Protein AF-A0AAP0G094-F1 (afdb_monomer_lite)

Structure (mmCIF, N/CA/C/O backbone):
data_AF-A0AAP0G094-F1
#
_entry.id   AF-A0AAP0G094-F1
#
loop_
_atom_site.group_PDB
_atom_site.id
_atom_site.type_symbol
_atom_site.label_atom_id
_atom_site.label_alt_id
_atom_site.label_comp_id
_atom_site.label_asym_id
_atom_site.label_entity_id
_atom_site.label_seq_id
_atom_site.pdbx_PDB_ins_code
_atom_site.Cartn_x
_atom_site.Cartn_y
_atom_site.Cartn_z
_atom_site.occupancy
_atom_site.B_iso_or_equiv
_atom_site.auth_seq_id
_atom_site.auth_comp_id
_atom_site.auth_asym_id
_atom_site.auth_atom_id
_atom_site.pdbx_PDB_model_num
ATOM 1 N N . MET A 1 1 ? -19.482 14.472 -0.692 1.00 42.31 1 MET A N 1
ATOM 2 C CA . MET A 1 1 ? -18.688 14.960 -1.840 1.00 42.31 1 MET A CA 1
ATOM 3 C C . MET A 1 1 ? -17.323 14.290 -1.736 1.00 42.31 1 MET A C 1
ATOM 5 O O . MET A 1 1 ? -16.612 14.555 -0.778 1.00 42.31 1 MET A O 1
ATOM 9 N N . PHE A 1 2 ? -17.033 13.305 -2.590 1.00 48.62 2 PHE A N 1
ATOM 10 C CA . PHE A 1 2 ? -15.811 12.500 -2.488 1.00 48.62 2 PHE A CA 1
ATOM 11 C C . PHE A 1 2 ? -14.669 13.213 -3.211 1.00 48.62 2 PHE A C 1
ATOM 13 O O . PHE A 1 2 ? -14.737 13.453 -4.412 1.00 48.62 2 PHE A O 1
ATOM 20 N N . HIS A 1 3 ? -13.636 13.572 -2.456 1.00 53.66 3 HIS A N 1
ATOM 21 C CA . HIS A 1 3 ? -12.441 14.250 -2.943 1.00 53.66 3 HIS A CA 1
ATOM 22 C C . HIS A 1 3 ? -11.563 13.264 -3.723 1.00 53.66 3 HIS A C 1
ATOM 24 O O . HIS A 1 3 ? -10.651 12.641 -3.174 1.00 53.66 3 HIS A O 1
ATOM 30 N N . THR A 1 4 ? -11.856 13.059 -5.006 1.00 49.06 4 THR A N 1
ATOM 31 C CA . THR A 1 4 ? -11.011 12.251 -5.889 1.00 49.06 4 THR A CA 1
ATOM 32 C C . THR A 1 4 ? -9.824 13.090 -6.356 1.00 49.06 4 THR A C 1
ATOM 34 O O . THR A 1 4 ? -9.807 13.593 -7.477 1.00 49.06 4 THR A O 1
ATOM 37 N N . ASN A 1 5 ? -8.805 13.236 -5.502 1.00 57.34 5 ASN A N 1
ATOM 38 C CA . ASN A 1 5 ? -7.480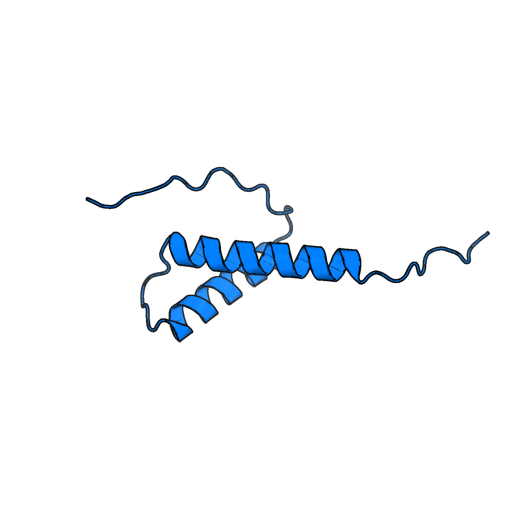 13.640 -5.974 1.00 57.34 5 ASN A CA 1
ATOM 39 C C . ASN A 1 5 ? -6.972 12.545 -6.909 1.00 57.34 5 ASN A C 1
ATOM 41 O O . ASN A 1 5 ? -6.526 11.489 -6.440 1.00 57.34 5 ASN A O 1
ATOM 45 N N . GLY A 1 6 ? -7.118 12.809 -8.209 1.00 55.81 6 GLY A N 1
ATOM 46 C CA . GLY A 1 6 ? -6.775 11.917 -9.303 1.00 55.81 6 GLY A CA 1
ATOM 47 C C . GLY A 1 6 ? -5.384 11.341 -9.106 1.00 55.81 6 GLY A C 1
ATOM 48 O O . GLY A 1 6 ? -4.407 12.062 -8.908 1.00 55.81 6 GLY A O 1
ATOM 49 N N . PHE A 1 7 ? -5.308 10.017 -9.116 1.00 65.56 7 PHE A N 1
ATOM 50 C CA . PHE A 1 7 ? -4.039 9.344 -9.301 1.00 65.56 7 PHE A CA 1
ATOM 51 C C . PHE A 1 7 ? -3.547 9.701 -10.702 1.00 65.56 7 PHE A C 1
ATOM 53 O O . PHE A 1 7 ? -4.162 9.305 -11.689 1.00 65.56 7 PHE A O 1
ATOM 60 N N . GLY A 1 8 ? -2.476 10.489 -10.794 1.00 68.38 8 GLY A N 1
ATOM 61 C CA . GLY A 1 8 ? -1.745 10.616 -12.050 1.00 68.38 8 GLY A CA 1
ATOM 62 C C . GLY A 1 8 ? -1.227 9.245 -12.492 1.00 68.38 8 GLY A C 1
ATOM 63 O O . GLY A 1 8 ? -1.077 8.339 -11.669 1.00 68.38 8 GLY A O 1
ATOM 64 N N . SER A 1 9 ? -0.949 9.089 -13.787 1.00 66.38 9 SER A N 1
ATOM 65 C CA . SER A 1 9 ? -0.293 7.887 -14.306 1.00 66.38 9 SER A CA 1
ATOM 66 C C . SER A 1 9 ? 1.054 7.704 -13.609 1.00 66.38 9 SER A C 1
ATOM 68 O O . SER A 1 9 ? 1.973 8.497 -13.806 1.00 66.38 9 SER A O 1
ATOM 70 N N . ILE A 1 10 ? 1.173 6.667 -12.786 1.00 65.88 10 ILE A N 1
ATOM 71 C CA . ILE A 1 10 ? 2.449 6.265 -12.206 1.00 65.88 10 ILE A 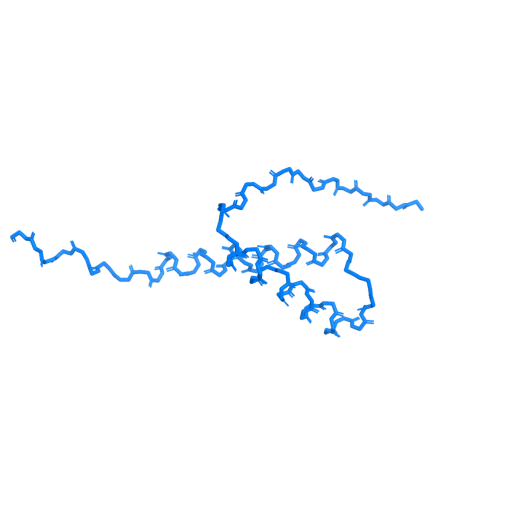CA 1
ATOM 72 C C . ILE A 1 10 ? 3.017 5.201 -13.133 1.00 65.88 10 ILE A C 1
ATOM 74 O O . ILE A 1 10 ? 2.477 4.098 -13.208 1.00 65.88 10 ILE A O 1
ATOM 78 N N . THR A 1 11 ? 4.101 5.528 -13.836 1.00 60.78 11 THR A N 1
ATOM 79 C CA . THR A 1 11 ? 4.887 4.540 -14.582 1.00 60.78 11 THR A CA 1
ATOM 80 C C . THR A 1 11 ? 5.571 3.618 -13.576 1.00 60.78 11 THR A C 1
ATOM 82 O O . THR A 1 11 ? 6.696 3.858 -13.142 1.00 60.78 11 THR A O 1
ATOM 85 N N . MET A 1 12 ? 4.856 2.583 -13.143 1.00 66.25 12 MET A N 1
ATOM 86 C CA . MET A 1 12 ? 5.451 1.412 -12.512 1.00 66.25 12 MET A CA 1
ATOM 87 C C . MET A 1 12 ? 6.173 0.622 -13.606 1.00 66.25 12 MET A C 1
ATOM 89 O O . MET A 1 12 ? 5.690 0.566 -14.739 1.00 66.25 12 MET A O 1
ATOM 93 N N . GLY A 1 13 ? 7.345 0.056 -13.302 1.00 64.38 13 GLY A N 1
ATOM 94 C CA . GLY A 1 13 ? 8.070 -0.776 -14.264 1.00 64.38 13 GLY A CA 1
ATOM 95 C C . GLY A 1 13 ? 7.138 -1.840 -14.846 1.00 64.38 13 GLY A C 1
ATOM 96 O O . GLY A 1 13 ? 6.296 -2.375 -14.128 1.00 64.38 13 GLY A O 1
ATOM 97 N N . SER A 1 14 ? 7.259 -2.130 -16.143 1.00 65.38 14 SER A N 1
ATOM 98 C CA . SER A 1 14 ? 6.354 -3.005 -16.913 1.00 65.38 14 SER A CA 1
ATOM 99 C C . SER A 1 14 ? 6.415 -4.491 -16.518 1.00 65.38 14 SER A C 1
ATOM 101 O O . SER A 1 14 ? 6.161 -5.373 -17.333 1.00 65.38 14 SER A O 1
ATOM 103 N N . ASN A 1 15 ? 6.789 -4.790 -15.278 1.00 77.44 15 ASN A N 1
ATOM 104 C CA . ASN A 1 15 ? 6.991 -6.122 -14.756 1.00 77.44 15 ASN A CA 1
ATOM 105 C C . ASN A 1 15 ? 5.749 -6.552 -13.964 1.00 77.44 15 ASN A C 1
ATOM 107 O O . ASN A 1 15 ? 5.401 -5.953 -12.948 1.00 77.44 15 ASN A O 1
ATOM 111 N N . ALA A 1 16 ? 5.084 -7.623 -14.404 1.00 82.12 16 ALA A N 1
ATOM 112 C CA . ALA A 1 16 ? 3.863 -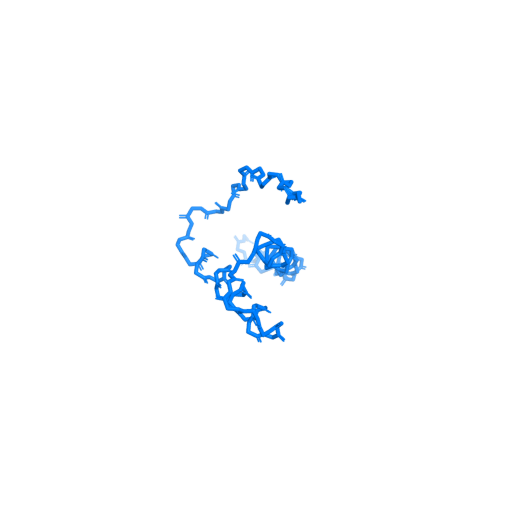8.120 -13.762 1.00 82.12 16 ALA A CA 1
ATOM 113 C C . ALA A 1 16 ? 4.064 -8.454 -12.269 1.00 82.12 16 ALA A C 1
ATOM 115 O O . ALA A 1 16 ? 3.131 -8.358 -11.474 1.00 82.12 16 ALA A O 1
ATOM 116 N N . ARG A 1 17 ? 5.294 -8.806 -11.870 1.00 82.56 17 ARG A N 1
ATOM 117 C CA . ARG A 1 17 ? 5.645 -9.135 -10.482 1.00 82.56 17 ARG A CA 1
ATOM 118 C C . ARG A 1 17 ? 5.593 -7.924 -9.548 1.00 82.56 17 ARG A C 1
ATOM 120 O O . ARG A 1 17 ? 5.128 -8.062 -8.419 1.00 82.56 17 ARG A O 1
ATOM 127 N N . ASP A 1 18 ? 6.019 -6.757 -10.027 1.00 81.31 18 ASP A N 1
ATOM 128 C CA . ASP A 1 18 ? 5.949 -5.492 -9.287 1.00 81.31 18 ASP A CA 1
ATOM 129 C C . ASP A 1 18 ? 4.488 -5.097 -9.031 1.00 81.31 18 ASP A C 1
ATOM 131 O O . ASP A 1 18 ? 4.127 -4.704 -7.920 1.00 81.31 18 ASP A O 1
ATOM 135 N N . LEU A 1 19 ? 3.621 -5.290 -10.034 1.00 84.19 19 LEU A N 1
ATOM 136 C CA . LEU A 1 19 ? 2.188 -5.041 -9.898 1.00 84.19 19 LEU A CA 1
ATOM 137 C C . LEU A 1 19 ? 1.544 -5.982 -8.869 1.00 84.19 19 LEU A C 1
ATOM 139 O O . LEU A 1 19 ? 0.797 -5.528 -8.005 1.00 84.19 19 LEU A O 1
ATOM 143 N N . VAL A 1 20 ? 1.861 -7.280 -8.911 1.00 87.75 20 VAL A N 1
ATOM 144 C CA . VAL A 1 20 ? 1.355 -8.258 -7.930 1.00 87.75 20 VAL A CA 1
ATOM 145 C C . VAL A 1 20 ? 1.785 -7.890 -6.506 1.00 87.75 20 VAL A C 1
ATOM 147 O O . VAL A 1 20 ? 0.964 -7.936 -5.590 1.00 87.75 20 VAL A O 1
ATOM 150 N N . ALA A 1 21 ? 3.040 -7.477 -6.307 1.00 86.81 21 ALA A N 1
ATOM 151 C CA . ALA A 1 21 ? 3.529 -7.041 -5.000 1.00 86.81 21 ALA A CA 1
ATOM 152 C C . ALA A 1 21 ? 2.776 -5.802 -4.481 1.00 86.81 21 ALA A C 1
ATOM 154 O O . ALA A 1 21 ? 2.389 -5.765 -3.312 1.00 86.81 21 ALA A O 1
ATOM 155 N N . LEU A 1 22 ? 2.498 -4.823 -5.350 1.00 86.81 22 LEU A N 1
ATOM 156 C CA . LEU A 1 22 ? 1.729 -3.629 -4.993 1.00 86.81 22 LEU A CA 1
ATOM 157 C C . LEU A 1 22 ? 0.291 -3.960 -4.578 1.00 86.81 22 LEU A C 1
ATOM 159 O O . LEU A 1 22 ? -0.201 -3.427 -3.582 1.00 86.81 22 LEU A O 1
ATOM 163 N N . ILE A 1 23 ? -0.383 -4.833 -5.330 1.00 90.12 23 ILE A N 1
ATOM 164 C CA . ILE A 1 23 ? -1.758 -5.244 -5.026 1.00 90.12 23 ILE A CA 1
ATOM 165 C C . ILE A 1 23 ? -1.817 -6.027 -3.714 1.00 90.12 23 ILE A C 1
ATOM 167 O O . ILE A 1 23 ? -2.700 -5.768 -2.899 1.00 90.12 23 ILE A O 1
ATOM 171 N N . ASN A 1 24 ? -0.860 -6.923 -3.468 1.00 91.50 24 ASN A N 1
ATOM 172 C CA . ASN A 1 24 ? -0.781 -7.658 -2.207 1.00 91.50 24 ASN A CA 1
ATOM 173 C C . ASN A 1 24 ? -0.580 -6.723 -1.008 1.00 91.50 24 ASN A C 1
ATOM 175 O O . ASN A 1 24 ? -1.232 -6.900 0.021 1.00 91.50 24 ASN A O 1
ATOM 179 N N . GLU A 1 25 ? 0.256 -5.691 -1.142 1.00 91.25 25 GLU A N 1
ATOM 180 C CA . GLU A 1 25 ? 0.434 -4.698 -0.079 1.00 91.25 25 GLU A CA 1
ATOM 181 C C . GLU A 1 25 ? -0.839 -3.860 0.125 1.00 91.25 25 GLU A C 1
ATOM 183 O O . GLU A 1 25 ? -1.272 -3.655 1.258 1.00 91.25 25 GLU A O 1
ATOM 188 N N . ALA A 1 26 ? -1.504 -3.430 -0.953 1.00 91.88 26 ALA A N 1
ATOM 189 C CA . ALA A 1 26 ? -2.782 -2.721 -0.857 1.00 91.88 26 ALA A CA 1
ATOM 190 C C . ALA A 1 26 ? -3.862 -3.573 -0.171 1.00 91.88 26 ALA A C 1
ATOM 192 O O . ALA A 1 26 ? -4.593 -3.073 0.689 1.00 91.88 26 ALA A O 1
ATOM 193 N N . LEU A 1 27 ? -3.925 -4.865 -0.494 1.00 93.12 27 LEU A N 1
ATOM 194 C CA . LEU A 1 27 ? -4.827 -5.813 0.145 1.00 93.12 27 LEU A CA 1
ATOM 195 C C . LEU A 1 27 ? -4.498 -5.967 1.637 1.00 93.12 27 LEU A C 1
ATOM 197 O O . LEU A 1 27 ? -5.386 -5.808 2.471 1.00 93.12 27 LEU A O 1
ATOM 201 N N . SER A 1 28 ? -3.229 -6.178 1.986 1.00 93.44 28 SER A N 1
ATOM 202 C CA . SER A 1 28 ? -2.758 -6.278 3.376 1.00 93.44 28 SER A CA 1
ATOM 203 C C . SER A 1 28 ? -3.136 -5.047 4.213 1.00 93.44 28 SER A C 1
ATOM 205 O O . SER A 1 28 ? -3.666 -5.160 5.325 1.00 93.44 28 SER A O 1
ATOM 207 N N . ILE A 1 29 ? -2.965 -3.849 3.647 1.00 91.06 29 ILE A N 1
ATOM 208 C CA . ILE A 1 29 ? -3.352 -2.589 4.290 1.00 91.06 29 ILE A CA 1
ATOM 209 C C . ILE A 1 29 ? -4.875 -2.507 4.454 1.00 91.06 29 ILE A C 1
ATOM 211 O O . ILE A 1 29 ? -5.348 -2.106 5.519 1.00 91.06 29 ILE A O 1
ATOM 215 N N . SER A 1 30 ? -5.652 -2.897 3.438 1.00 92.88 30 SER A N 1
ATOM 216 C CA . SER A 1 30 ? -7.120 -2.903 3.524 1.00 92.88 30 SER A CA 1
ATOM 217 C C . SER A 1 30 ? -7.635 -3.865 4.601 1.00 92.88 30 SER A C 1
ATOM 219 O O . SER A 1 30 ? -8.50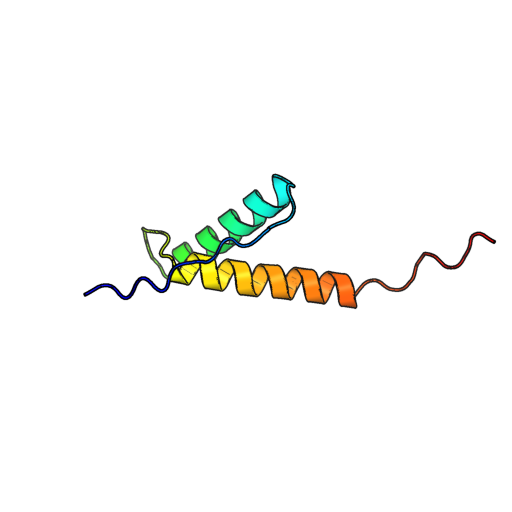7 -3.483 5.379 1.00 92.88 30 SER A O 1
ATOM 221 N N . ILE A 1 31 ? -7.024 -5.049 4.732 1.00 93.38 31 ILE A N 1
ATOM 222 C CA . ILE A 1 31 ? -7.349 -6.049 5.759 1.00 93.38 31 ILE A CA 1
ATOM 223 C C . ILE A 1 31 ? -7.011 -5.508 7.151 1.00 93.38 31 ILE A C 1
ATOM 225 O O . ILE A 1 31 ? -7.844 -5.580 8.052 1.00 93.38 31 ILE A O 1
ATOM 229 N N . THR A 1 32 ? -5.839 -4.887 7.316 1.00 92.81 32 THR A N 1
ATOM 230 C CA . THR A 1 32 ? -5.419 -4.269 8.588 1.00 92.81 32 THR A CA 1
ATOM 231 C C . THR A 1 32 ? -6.365 -3.141 9.011 1.00 92.81 32 THR A C 1
ATOM 233 O O . THR A 1 32 ? -6.666 -2.980 10.190 1.00 92.81 32 THR A O 1
ATOM 236 N N . GLN A 1 33 ? -6.880 -2.375 8.046 1.00 90.62 33 GLN A N 1
ATOM 237 C CA . GLN A 1 33 ? -7.880 -1.330 8.283 1.00 90.62 33 GLN A CA 1
ATOM 238 C C . GLN A 1 33 ? -9.325 -1.860 8.319 1.00 90.62 33 GLN A C 1
ATOM 240 O O . GLN A 1 33 ? -10.254 -1.065 8.462 1.00 90.62 33 GLN A O 1
ATOM 245 N N . LYS A 1 34 ? -9.536 -3.178 8.174 1.00 93.75 34 LYS A N 1
ATOM 246 C CA . LYS A 1 34 ? -10.852 -3.838 8.124 1.00 93.75 34 LYS A CA 1
ATOM 247 C C . LYS A 1 34 ? -11.788 -3.257 7.051 1.00 93.75 34 LYS A C 1
ATOM 249 O O . LYS A 1 34 ? -13.007 -3.205 7.228 1.00 93.75 34 LYS A O 1
ATOM 254 N N . LYS A 1 35 ? -11.220 -2.815 5.929 1.00 90.12 35 LYS A N 1
ATOM 255 C CA . LYS A 1 35 ? -11.955 -2.308 4.768 1.00 90.12 35 LYS A CA 1
ATOM 256 C C . LYS A 1 35 ? -12.233 -3.449 3.799 1.00 90.12 35 LYS A C 1
ATOM 258 O O . LYS A 1 35 ? -11.347 -4.234 3.488 1.00 90.12 35 LYS A O 1
ATOM 263 N N . SER A 1 36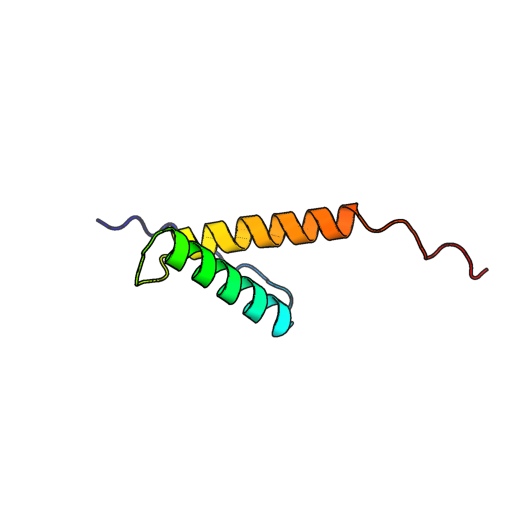 ? -13.461 -3.511 3.298 1.00 86.00 36 SER A N 1
ATOM 264 C CA . SER A 1 36 ? -13.865 -4.464 2.257 1.00 86.00 36 SER A CA 1
ATOM 265 C C . SER A 1 36 ? -13.602 -3.952 0.838 1.00 86.00 36 SER A C 1
ATOM 267 O O . SER A 1 36 ? -13.646 -4.730 -0.109 1.00 86.00 36 SER A O 1
ATOM 269 N N . ILE A 1 37 ? -13.341 -2.650 0.686 1.00 88.56 37 ILE A N 1
ATOM 270 C CA . ILE A 1 37 ? -13.114 -1.983 -0.598 1.00 88.56 37 ILE A CA 1
ATOM 271 C C . ILE A 1 37 ? -11.716 -1.372 -0.574 1.00 88.56 37 ILE A C 1
ATOM 273 O O . ILE A 1 37 ? -11.367 -0.642 0.359 1.00 88.56 37 ILE A O 1
ATOM 277 N N . ILE A 1 38 ? -10.923 -1.649 -1.612 1.00 89.75 38 ILE A N 1
ATOM 278 C CA . ILE A 1 38 ? -9.635 -0.983 -1.805 1.00 89.75 38 ILE A CA 1
ATOM 279 C C . ILE A 1 38 ? -9.912 0.440 -2.279 1.00 89.75 38 ILE A C 1
ATOM 281 O O . ILE A 1 38 ? -10.259 0.686 -3.432 1.00 89.75 38 ILE A O 1
ATOM 285 N N . GLU A 1 39 ? -9.765 1.386 -1.362 1.00 85.50 39 GLU A N 1
ATOM 286 C CA . GLU A 1 39 ? -9.884 2.797 -1.681 1.00 85.50 39 GLU A CA 1
ATOM 287 C C . GLU A 1 39 ? -8.600 3.338 -2.318 1.00 85.50 39 GLU A C 1
ATOM 289 O O . GLU A 1 39 ? -7.486 2.864 -2.086 1.00 85.50 39 GLU A O 1
ATOM 294 N N . THR A 1 40 ? -8.737 4.447 -3.037 1.00 85.25 40 THR A N 1
ATOM 295 C CA . THR A 1 40 ? -7.621 5.190 -3.631 1.00 85.25 40 THR A CA 1
ATOM 296 C C . THR A 1 40 ? -6.546 5.579 -2.601 1.00 85.25 40 THR A C 1
ATOM 298 O O . THR A 1 40 ? -5.355 5.596 -2.911 1.00 85.25 40 THR A O 1
ATOM 301 N N . ASN A 1 41 ? -6.928 5.850 -1.344 1.00 85.44 41 ASN A N 1
ATOM 302 C CA . ASN A 1 41 ? -5.971 6.128 -0.263 1.00 85.44 41 ASN A CA 1
ATOM 303 C C . ASN A 1 41 ? -5.114 4.900 0.106 1.00 85.44 41 ASN A C 1
ATOM 305 O O . ASN A 1 41 ? -3.933 5.047 0.429 1.00 85.44 41 ASN A O 1
ATOM 309 N N . THR A 1 42 ? -5.681 3.697 -0.002 1.00 89.75 42 THR A N 1
ATOM 310 C CA . THR A 1 42 ? -5.001 2.431 0.276 1.00 89.75 42 THR A CA 1
ATOM 311 C C . THR A 1 42 ? -3.949 2.149 -0.787 1.00 89.75 42 THR A C 1
ATOM 313 O O . THR A 1 42 ? -2.804 1.862 -0.444 1.00 89.75 42 THR A O 1
ATOM 316 N N . ILE A 1 43 ? -4.291 2.350 -2.065 1.00 88.44 43 ILE A N 1
ATOM 317 C CA . ILE A 1 43 ? -3.341 2.241 -3.185 1.00 88.44 43 ILE A CA 1
ATOM 318 C C . ILE A 1 43 ? -2.186 3.241 -3.004 1.00 88.44 43 ILE A C 1
ATOM 320 O O . ILE A 1 43 ? -1.028 2.909 -3.247 1.00 88.44 43 ILE A O 1
ATOM 324 N N . ARG A 1 44 ? -2.468 4.449 -2.491 1.00 86.62 44 ARG A N 1
ATOM 325 C CA . ARG A 1 44 ? -1.437 5.466 -2.202 1.00 86.62 44 ARG A CA 1
ATOM 326 C C . ARG A 1 44 ? -0.491 5.040 -1.093 1.00 86.62 44 ARG A C 1
ATOM 328 O O . ARG A 1 44 ? 0.716 5.211 -1.235 1.00 86.62 44 ARG A O 1
ATOM 335 N N . SER A 1 45 ? -1.026 4.476 -0.013 1.00 87.94 45 SER A N 1
ATOM 336 C CA . SER A 1 45 ? -0.200 3.929 1.068 1.00 87.94 45 SER A CA 1
ATOM 337 C C . SER A 1 45 ? 0.655 2.756 0.597 1.00 87.94 45 SER A C 1
ATOM 339 O O . SER A 1 45 ? 1.846 2.725 0.900 1.00 87.94 45 SER A O 1
ATOM 341 N N . ALA A 1 46 ? 0.077 1.833 -0.176 1.00 90.12 46 ALA A N 1
ATOM 342 C CA . ALA A 1 46 ? 0.803 0.698 -0.738 1.00 90.12 46 ALA A CA 1
ATOM 343 C C . ALA A 1 46 ? 1.951 1.168 -1.637 1.00 90.12 46 ALA A C 1
ATOM 345 O O . ALA A 1 46 ? 3.085 0.732 -1.470 1.00 90.12 46 ALA A O 1
ATOM 346 N N . LEU A 1 47 ? 1.690 2.134 -2.521 1.00 86.50 47 LEU A N 1
ATOM 347 C CA . LEU A 1 47 ? 2.705 2.701 -3.403 1.00 86.50 47 LEU A CA 1
ATOM 348 C C . LEU A 1 47 ? 3.806 3.438 -2.636 1.00 86.50 47 LEU A C 1
ATOM 350 O O . LEU A 1 47 ? 4.979 3.312 -2.978 1.00 86.50 47 LEU A O 1
ATOM 354 N N . HIS A 1 48 ? 3.452 4.204 -1.604 1.00 84.62 48 HIS A N 1
ATOM 355 C CA . HIS A 1 48 ? 4.437 4.897 -0.778 1.00 84.62 48 HIS A CA 1
ATOM 356 C C . HIS A 1 48 ? 5.386 3.904 -0.095 1.00 84.62 48 HIS A C 1
ATOM 358 O O . HIS A 1 48 ? 6.602 4.093 -0.124 1.00 84.62 48 HIS A O 1
ATOM 364 N N . ARG A 1 49 ? 4.848 2.804 0.449 1.00 81.94 49 ARG A N 1
ATOM 365 C CA . ARG A 1 49 ? 5.656 1.714 1.014 1.00 81.94 49 ARG A CA 1
ATOM 366 C C . ARG A 1 49 ? 6.467 0.985 -0.045 1.00 81.94 49 ARG A C 1
ATOM 368 O O . ARG A 1 49 ? 7.630 0.705 0.196 1.00 81.94 49 ARG A O 1
ATOM 375 N N . TYR A 1 50 ? 5.892 0.738 -1.217 1.00 81.62 50 TYR A N 1
ATOM 376 C CA . TYR A 1 50 ? 6.572 0.091 -2.333 1.00 81.62 50 TYR A CA 1
ATOM 377 C C . TYR A 1 50 ? 7.759 0.915 -2.847 1.00 81.62 50 TYR A C 1
ATOM 379 O O . TYR A 1 50 ? 8.862 0.401 -3.004 1.00 81.62 50 TYR A O 1
ATOM 387 N N . CYS A 1 51 ? 7.567 2.221 -3.054 1.00 78.69 51 CYS A N 1
ATOM 388 C CA . CYS A 1 51 ? 8.629 3.138 -3.460 1.00 78.69 51 CYS A CA 1
ATOM 389 C C . CYS A 1 51 ? 9.676 3.308 -2.352 1.00 78.69 51 CYS A C 1
ATOM 391 O O . CYS A 1 51 ? 10.869 3.351 -2.645 1.00 78.69 51 CYS A O 1
ATOM 393 N N . GLY A 1 52 ? 9.246 3.357 -1.086 1.00 73.56 52 GLY A N 1
ATOM 394 C CA . GLY A 1 52 ? 10.138 3.345 0.072 1.00 73.56 52 GLY A CA 1
ATOM 395 C C . GLY A 1 52 ? 10.986 2.074 0.134 1.00 73.56 52 GLY A C 1
ATOM 396 O O . GLY A 1 52 ? 12.200 2.170 0.260 1.00 73.56 52 GLY A O 1
ATOM 397 N N . PHE A 1 53 ? 10.372 0.902 -0.056 1.00 73.38 53 PHE A N 1
ATOM 398 C CA . PHE A 1 53 ? 11.052 -0.390 -0.126 1.00 73.38 53 PHE A CA 1
ATOM 399 C C . PHE A 1 53 ? 12.051 -0.419 -1.278 1.00 73.38 53 PHE A C 1
ATOM 401 O O . PHE A 1 53 ? 13.221 -0.670 -1.035 1.00 73.38 53 PHE A O 1
ATOM 408 N N . ALA A 1 54 ? 11.636 -0.063 -2.497 1.00 70.19 54 ALA A N 1
ATOM 409 C CA . ALA A 1 54 ? 12.520 -0.014 -3.659 1.00 70.19 54 ALA A CA 1
ATOM 410 C C . ALA A 1 54 ? 13.692 0.962 -3.460 1.00 70.19 54 ALA A C 1
ATOM 412 O O . ALA A 1 54 ? 14.824 0.655 -3.833 1.00 70.19 54 ALA A O 1
ATOM 413 N N . ARG A 1 55 ? 13.452 2.120 -2.828 1.00 66.31 55 ARG A N 1
ATOM 414 C CA . ARG A 1 55 ? 14.515 3.062 -2.459 1.00 66.31 55 ARG A CA 1
ATOM 415 C C . ARG A 1 55 ? 15.461 2.486 -1.419 1.00 66.31 55 ARG A C 1
ATOM 417 O O . ARG A 1 55 ? 16.664 2.643 -1.579 1.00 66.31 55 ARG A O 1
ATOM 424 N N . SER A 1 56 ? 14.953 1.799 -0.401 1.00 69.00 56 SER A N 1
ATOM 425 C CA . SER A 1 56 ? 15.790 1.093 0.568 1.00 69.00 56 SER A CA 1
ATOM 426 C C . SER A 1 56 ? 16.577 -0.041 -0.089 1.00 69.00 56 SER A C 1
ATOM 428 O O . SER A 1 56 ? 17.766 -0.151 0.166 1.00 69.00 56 SER A O 1
ATOM 430 N N . SER A 1 57 ? 15.977 -0.829 -0.985 1.00 62.66 57 SER A N 1
ATOM 431 C CA . SER A 1 57 ? 16.662 -1.891 -1.734 1.00 62.66 57 SER A CA 1
ATOM 432 C C . SER A 1 57 ? 17.771 -1.342 -2.631 1.00 62.66 57 SER A C 1
ATOM 434 O O . SER A 1 57 ? 18.834 -1.944 -2.721 1.00 62.66 57 SER A O 1
ATOM 436 N N . LEU A 1 58 ? 17.547 -0.194 -3.278 1.00 61.75 58 LEU A N 1
ATOM 437 C CA . LEU A 1 58 ? 18.556 0.491 -4.091 1.00 61.75 58 LEU A CA 1
ATOM 438 C C . LEU A 1 58 ? 19.671 1.108 -3.239 1.00 61.75 58 LEU A C 1
ATOM 440 O O . LEU A 1 58 ? 20.833 1.046 -3.629 1.00 61.75 58 LEU A O 1
ATOM 444 N N . LEU A 1 59 ? 19.340 1.672 -2.072 1.00 63.06 59 LEU A N 1
ATOM 445 C CA . LEU A 1 59 ? 20.329 2.206 -1.128 1.00 63.06 59 LEU A CA 1
ATOM 446 C C . LEU A 1 59 ? 21.151 1.087 -0.459 1.00 63.06 59 LEU A C 1
ATOM 448 O O . LEU A 1 59 ? 22.270 1.324 -0.018 1.00 63.06 59 LEU A O 1
ATOM 452 N N . PHE A 1 60 ? 20.599 -0.127 -0.398 1.00 52.22 60 PHE A N 1
ATOM 453 C CA . PHE A 1 60 ? 21.203 -1.322 0.194 1.00 52.22 60 PHE A CA 1
ATOM 454 C C . PHE A 1 60 ? 21.759 -2.291 -0.865 1.00 52.22 60 PHE A C 1
ATOM 456 O O . PHE A 1 60 ? 21.794 -3.500 -0.640 1.00 52.22 60 PHE A O 1
ATOM 463 N N . GLN A 1 61 ? 22.206 -1.785 -2.021 1.00 45.84 61 GLN A N 1
ATOM 464 C CA . GLN A 1 61 ? 23.119 -2.531 -2.889 1.00 45.84 61 GLN A CA 1
ATOM 465 C C . GLN A 1 61 ? 24.568 -2.216 -2.476 1.00 45.84 61 GLN A C 1
ATOM 467 O O . GLN A 1 61 ? 25.117 -1.205 -2.927 1.00 45.84 61 GLN A O 1
ATOM 472 N N . PRO A 1 62 ? 25.233 -3.036 -1.633 1.00 47.44 62 PRO A N 1
ATOM 473 C CA . PRO A 1 62 ? 26.683 -2.991 -1.570 1.00 47.44 62 PRO A CA 1
ATOM 474 C C . PRO A 1 62 ? 27.209 -3.363 -2.959 1.00 47.44 62 PRO A C 1
ATOM 476 O O . PRO A 1 62 ? 26.789 -4.347 -3.565 1.00 47.44 62 PRO A O 1
ATOM 479 N N . GLN A 1 63 ? 28.091 -2.515 -3.471 1.00 51.38 63 GLN A N 1
ATOM 480 C CA . GLN A 1 63 ? 28.711 -2.572 -4.790 1.00 51.38 63 GLN A CA 1
ATOM 481 C C . GLN A 1 63 ? 29.463 -3.900 -5.018 1.00 51.38 63 GLN A C 1
ATOM 483 O O . GLN A 1 63 ? 30.685 -3.951 -4.919 1.00 51.38 63 GLN A O 1
ATOM 488 N N . LEU A 1 64 ? 28.765 -4.979 -5.373 1.00 51.59 64 LEU A N 1
ATOM 489 C CA . LEU A 1 64 ? 29.371 -6.203 -5.908 1.00 51.59 64 LEU A CA 1
ATOM 490 C C . LEU A 1 64 ? 29.416 -6.153 -7.437 1.00 51.59 64 LEU A C 1
ATOM 492 O O . LEU A 1 64 ? 28.957 -7.055 -8.127 1.00 51.59 64 LEU A O 1
ATOM 496 N N . GLN A 1 65 ? 29.994 -5.075 -7.970 1.00 53.72 65 GLN A N 1
ATOM 497 C CA . GLN A 1 65 ? 30.349 -4.997 -9.388 1.00 53.72 65 GLN A CA 1
ATOM 498 C C . GLN A 1 65 ? 31.755 -4.430 -9.627 1.00 53.72 65 GLN A C 1
ATOM 500 O O . GLN A 1 65 ? 32.071 -3.975 -10.722 1.00 53.72 65 GLN A O 1
ATOM 505 N N . ARG A 1 66 ? 32.636 -4.496 -8.620 1.00 53.00 66 ARG A N 1
ATOM 506 C CA . ARG A 1 66 ? 34.043 -4.096 -8.759 1.00 53.00 66 ARG A CA 1
ATOM 507 C C . ARG A 1 66 ? 35.004 -5.239 -8.429 1.00 53.00 66 ARG A C 1
ATOM 509 O O . ARG A 1 66 ? 35.842 -5.101 -7.548 1.0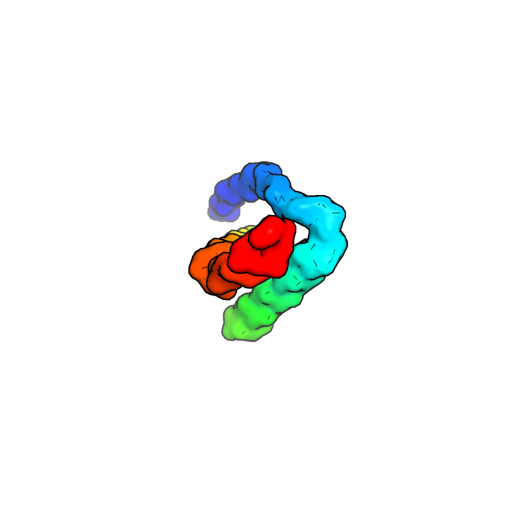0 53.00 66 ARG A O 1
ATOM 516 N N . LEU A 1 67 ? 34.876 -6.359 -9.141 1.00 49.91 67 LEU A N 1
ATOM 517 C CA . LEU A 1 67 ? 35.995 -7.283 -9.356 1.00 49.91 67 LEU A CA 1
ATOM 518 C C . LEU A 1 67 ? 35.769 -8.120 -10.625 1.00 49.91 67 LEU A C 1
ATOM 520 O O . LEU A 1 67 ? 35.482 -9.309 -10.554 1.00 49.91 67 LEU A O 1
ATOM 524 N N . ASN A 1 68 ? 35.839 -7.473 -11.790 1.00 49.34 68 ASN A N 1
ATOM 525 C CA . ASN A 1 68 ? 36.163 -8.155 -13.046 1.00 49.34 68 ASN A CA 1
ATOM 526 C C . ASN A 1 68 ? 36.792 -7.183 -14.060 1.00 49.34 68 ASN A C 1
ATOM 528 O O . ASN A 1 68 ? 36.210 -6.930 -15.114 1.00 49.34 68 ASN A O 1
ATOM 532 N N . ILE A 1 69 ? 37.936 -6.598 -13.689 1.00 52.19 69 ILE A N 1
ATOM 533 C CA . ILE A 1 69 ? 38.996 -6.126 -14.596 1.00 52.19 69 ILE A CA 1
ATOM 534 C C . ILE A 1 69 ? 40.318 -6.438 -13.903 1.00 52.19 69 ILE A C 1
ATOM 536 O O . ILE A 1 69 ? 40.419 -6.073 -12.707 1.00 52.19 69 ILE A O 1
#

pLDDT: mean 74.17, std 15.9, range [42.31, 93.75]

Sequence (69 aa):
MFHTNGFGSITMGSNARDLVALINEALSISITQKKSIIETNTIRSALHRYCGFARSSLLFQPQLQRLNI

Foldseek 3Di:
DDPCPDDDDDPDPPDVVLVVQLVVQLVVQCVVVVHPDSDPVSSVVSVVVSVVVVVVVVVPPDPPPPPDD

Radius of gyration: 16.11 Å; chains: 1; bounding box: 58×24×26 Å

Organism: NCBI:txid2320716

Secondary structure (DSSP, 8-state):
-------------S-HHHHHHHHHHHHHHHHHTT-SS--HHHHHHHHHHHHHHHHHHHHT---TT----